Protein AF-A0A2M7MBS4-F1 (afdb_monomer_lite)

Structure (mmCIF, N/CA/C/O backbone):
data_AF-A0A2M7MBS4-F1
#
_entry.id   AF-A0A2M7MBS4-F1
#
loop_
_atom_site.group_PDB
_atom_site.id
_atom_site.type_symbol
_atom_site.label_atom_id
_atom_site.label_alt_id
_atom_site.label_comp_id
_atom_site.label_asym_id
_atom_site.label_entity_id
_atom_site.label_seq_id
_atom_site.pdbx_PDB_ins_code
_atom_site.Cartn_x
_atom_site.Cartn_y
_atom_site.Cartn_z
_atom_site.occupancy
_atom_site.B_iso_or_equiv
_atom_site.auth_seq_id
_atom_site.auth_comp_id
_atom_site.auth_asym_id
_atom_site.auth_atom_id
_atom_site.pdbx_PDB_model_num
ATOM 1 N N . MET A 1 1 ? -57.810 -3.438 -20.649 1.00 47.47 1 MET A N 1
ATOM 2 C CA . MET A 1 1 ? -57.275 -4.461 -19.734 1.00 47.47 1 MET A CA 1
ATOM 3 C C . MET A 1 1 ? -56.943 -5.671 -20.584 1.00 47.47 1 MET A C 1
ATOM 5 O O . MET A 1 1 ? -57.857 -6.366 -20.979 1.00 47.47 1 MET A O 1
ATOM 9 N N . GLU A 1 2 ? -55.674 -5.792 -20.968 1.00 37.22 2 GLU A N 1
ATOM 10 C CA . GLU A 1 2 ? -54.901 -7.026 -21.181 1.00 37.22 2 GLU A CA 1
ATOM 11 C C . GLU A 1 2 ? -53.484 -6.573 -21.565 1.00 37.22 2 GLU A C 1
ATOM 13 O O . GLU A 1 2 ? -53.298 -5.740 -22.450 1.00 37.22 2 GLU A O 1
ATOM 18 N N . ILE A 1 3 ? -52.501 -7.022 -20.789 1.00 44.09 3 ILE A N 1
ATOM 19 C CA . ILE A 1 3 ? -51.073 -6.731 -20.930 1.00 44.09 3 ILE A CA 1
ATOM 20 C C . ILE A 1 3 ? -50.427 -7.929 -21.629 1.00 44.09 3 ILE A C 1
ATOM 22 O O . ILE A 1 3 ? -50.522 -9.047 -21.132 1.00 44.09 3 ILE A O 1
ATOM 26 N N . GLY A 1 4 ? -49.779 -7.706 -22.772 1.00 36.56 4 GLY A N 1
ATOM 27 C CA . GLY A 1 4 ? -49.110 -8.755 -23.543 1.00 36.56 4 GLY A CA 1
ATOM 28 C C . GLY A 1 4 ? -47.744 -8.292 -24.030 1.00 36.56 4 GLY A C 1
ATOM 29 O O . GLY A 1 4 ? -47.633 -7.535 -24.989 1.00 36.56 4 GLY A O 1
ATOM 30 N N . SER A 1 5 ? -46.704 -8.729 -23.332 1.00 45.28 5 SER A N 1
ATOM 31 C CA . SER A 1 5 ? -45.291 -8.541 -23.641 1.00 45.28 5 SER A CA 1
ATOM 32 C C . SER A 1 5 ? -44.877 -9.399 -24.839 1.00 45.28 5 SER A C 1
ATOM 34 O O . SER A 1 5 ? -44.962 -10.622 -24.775 1.00 45.28 5 SER A O 1
ATOM 36 N N . THR A 1 6 ? -44.308 -8.784 -25.878 1.00 40.94 6 THR A N 1
ATOM 37 C CA . THR A 1 6 ? -43.440 -9.497 -26.827 1.00 40.94 6 THR A CA 1
ATOM 38 C C . THR A 1 6 ? -42.149 -8.728 -27.059 1.00 40.94 6 THR A C 1
ATOM 40 O O . THR A 1 6 ? -42.110 -7.632 -27.612 1.00 40.94 6 THR A O 1
ATOM 43 N N . HIS A 1 7 ? -41.101 -9.375 -26.574 1.00 44.91 7 HIS A N 1
ATOM 44 C CA . HIS A 1 7 ? -39.681 -9.173 -26.768 1.00 44.91 7 HIS A CA 1
ATOM 45 C C . HIS A 1 7 ? -39.321 -8.959 -28.252 1.00 44.91 7 HIS A C 1
ATOM 47 O O . HIS A 1 7 ? -39.480 -9.869 -29.061 1.00 44.91 7 HIS A O 1
ATOM 53 N N . PHE A 1 8 ? -38.788 -7.785 -28.599 1.00 39.94 8 PHE A N 1
ATOM 54 C CA . PHE A 1 8 ? -38.065 -7.564 -29.855 1.00 39.94 8 PHE A CA 1
ATOM 55 C C . PHE A 1 8 ? -36.623 -7.177 -29.521 1.00 39.94 8 PHE A C 1
ATOM 57 O O . PHE A 1 8 ? -36.346 -6.076 -29.049 1.00 39.94 8 PHE A O 1
ATOM 64 N N . ALA A 1 9 ? -35.709 -8.123 -29.727 1.00 41.97 9 ALA A N 1
ATOM 65 C CA . ALA A 1 9 ? -34.273 -7.909 -29.629 1.00 41.97 9 ALA A CA 1
ATOM 66 C C . ALA A 1 9 ? -33.789 -6.992 -30.767 1.00 41.97 9 ALA A C 1
ATOM 68 O O . ALA A 1 9 ? -34.174 -7.219 -31.919 1.00 41.97 9 ALA A O 1
ATOM 69 N N . PRO A 1 10 ? -32.890 -6.024 -30.523 1.00 40.50 10 PRO A N 1
ATOM 70 C CA . PRO A 1 10 ? -32.158 -5.411 -31.612 1.00 40.50 10 PRO A CA 1
ATOM 71 C C . PRO A 1 10 ? -30.965 -6.297 -31.992 1.00 40.50 10 PRO A C 1
ATOM 73 O O . PRO A 1 10 ? -29.913 -6.297 -31.355 1.00 40.50 10 PRO A O 1
ATOM 76 N N . ASN A 1 11 ? -31.154 -7.033 -33.088 1.00 44.28 11 ASN A N 1
ATOM 77 C CA . ASN A 1 11 ? -30.086 -7.485 -33.972 1.00 44.28 11 ASN A CA 1
ATOM 78 C C . ASN A 1 11 ? -29.240 -6.283 -34.424 1.00 44.28 11 ASN A C 1
ATOM 80 O O . ASN A 1 11 ? -29.765 -5.345 -35.019 1.00 44.28 11 ASN A O 1
ATOM 84 N N . SER A 1 12 ? -27.921 -6.346 -34.252 1.00 36.41 12 SER A N 1
ATOM 85 C CA . SER A 1 12 ? -26.991 -6.295 -35.392 1.00 36.41 12 SER A CA 1
ATOM 86 C C . SER A 1 12 ? -25.540 -6.335 -34.919 1.00 36.41 12 SER A C 1
ATOM 88 O O . SER A 1 12 ? -24.997 -5.400 -34.336 1.00 36.41 12 SER A O 1
ATOM 90 N N . LEU A 1 13 ? -24.895 -7.453 -35.240 1.00 44.94 13 LEU A N 1
ATOM 91 C CA . LEU A 1 13 ? -23.449 -7.586 -35.315 1.00 44.94 13 LEU A CA 1
ATOM 92 C C . LEU A 1 13 ? -22.905 -6.534 -36.295 1.00 44.94 13 LEU A C 1
ATOM 94 O O . LEU A 1 13 ? -22.968 -6.718 -37.509 1.00 44.94 13 LEU A O 1
ATOM 98 N N . ARG A 1 14 ? -22.341 -5.440 -35.778 1.00 36.75 14 ARG A N 1
ATOM 99 C CA . ARG A 1 14 ? -21.323 -4.673 -36.502 1.00 36.75 14 ARG A CA 1
ATOM 100 C C . ARG A 1 14 ? -19.959 -5.135 -36.013 1.00 36.75 14 ARG A C 1
ATOM 102 O O . ARG A 1 14 ? -19.498 -4.751 -34.944 1.00 36.75 14 ARG A O 1
ATOM 109 N N . LEU A 1 15 ? -19.336 -5.993 -36.816 1.00 44.31 15 LEU A N 1
ATOM 110 C CA . LEU A 1 15 ? -17.912 -6.291 -36.740 1.00 44.31 15 LEU A CA 1
ATOM 111 C C . LEU A 1 15 ? -17.152 -5.040 -37.195 1.00 44.31 15 LEU A C 1
ATOM 113 O O . LEU A 1 15 ? -16.863 -4.872 -38.376 1.00 44.31 15 LEU A O 1
ATOM 117 N N . THR A 1 16 ? -16.862 -4.137 -36.263 1.00 33.00 16 THR A N 1
ATOM 118 C CA . THR A 1 16 ? -15.848 -3.102 -36.459 1.00 33.00 16 THR A CA 1
ATOM 119 C C . THR A 1 16 ? -14.733 -3.341 -35.457 1.00 33.00 16 THR A C 1
ATOM 121 O O . THR A 1 16 ? -14.968 -3.385 -34.250 1.00 33.00 16 THR A O 1
ATOM 124 N N . ASN A 1 17 ? -13.514 -3.510 -35.975 1.00 41.91 17 ASN A N 1
ATOM 125 C CA . ASN A 1 17 ? -12.252 -3.513 -35.233 1.00 41.91 17 ASN A CA 1
ATOM 126 C C . ASN A 1 17 ? -11.978 -2.121 -34.640 1.00 41.91 17 ASN A C 1
ATOM 128 O O . ASN A 1 17 ? -11.017 -1.440 -34.980 1.00 41.91 17 ASN A O 1
ATOM 132 N N . THR A 1 18 ? -12.857 -1.684 -33.754 1.00 36.84 18 THR A N 1
ATOM 133 C CA . THR A 1 18 ? -12.646 -0.584 -32.830 1.00 36.84 18 THR A CA 1
ATOM 134 C C . THR A 1 18 ? -12.425 -1.239 -31.485 1.00 36.84 18 THR A C 1
ATOM 136 O O . THR A 1 18 ? -13.353 -1.778 -30.883 1.00 36.84 18 THR A O 1
ATOM 139 N N . ILE A 1 19 ? -11.165 -1.255 -31.061 1.00 39.09 19 ILE A N 1
ATOM 140 C CA . ILE A 1 19 ? -10.751 -1.562 -29.694 1.00 39.09 19 ILE A CA 1
ATOM 141 C C . ILE A 1 19 ? -11.645 -0.722 -28.776 1.00 39.09 19 ILE A C 1
ATOM 143 O O . ILE A 1 19 ? -11.502 0.495 -28.703 1.00 39.09 19 ILE A O 1
ATOM 147 N N . ASN A 1 20 ? -12.648 -1.356 -28.168 1.00 37.31 20 ASN A N 1
ATOM 148 C CA . ASN A 1 20 ? -13.530 -0.707 -27.209 1.00 37.31 20 ASN A CA 1
ATOM 149 C C . ASN A 1 20 ? -12.679 -0.409 -25.973 1.00 37.31 20 ASN A C 1
ATOM 151 O O . ASN A 1 20 ? -12.530 -1.276 -25.112 1.00 37.31 20 ASN A O 1
ATOM 155 N N . PHE A 1 21 ? -12.105 0.792 -25.902 1.00 48.56 21 PHE A N 1
ATOM 156 C CA . PHE A 1 21 ? -11.373 1.268 -24.728 1.00 48.56 21 PHE A CA 1
ATOM 157 C C . PHE A 1 21 ? -12.238 1.216 -23.455 1.00 48.56 21 PHE A C 1
ATOM 159 O O . PHE A 1 21 ? -11.702 1.004 -22.375 1.00 48.56 21 PHE A O 1
ATOM 166 N N . ASP A 1 22 ? -13.568 1.255 -23.590 1.00 50.38 22 ASP A N 1
ATOM 167 C CA . ASP A 1 22 ? -14.519 1.117 -22.478 1.00 50.38 22 ASP A CA 1
ATOM 168 C C . ASP A 1 22 ? -14.604 -0.306 -21.891 1.00 50.38 22 ASP A C 1
ATOM 170 O O . ASP A 1 22 ? -15.127 -0.497 -20.795 1.00 50.38 22 ASP A O 1
ATOM 174 N N . ARG A 1 23 ? -14.097 -1.329 -22.598 1.00 45.69 23 ARG A N 1
ATOM 175 C CA . ARG A 1 23 ? -14.183 -2.741 -22.176 1.00 45.69 23 ARG A CA 1
ATOM 176 C C . ARG A 1 23 ? -12.906 -3.256 -21.493 1.00 45.69 23 ARG A C 1
ATOM 178 O O . ARG A 1 23 ? -12.911 -4.358 -20.952 1.00 45.69 23 ARG A O 1
ATOM 185 N N . ILE A 1 24 ? -11.824 -2.476 -21.503 1.00 48.00 24 ILE A N 1
ATOM 186 C CA . ILE A 1 24 ? -10.514 -2.842 -20.947 1.00 48.00 24 ILE A CA 1
ATOM 187 C C . ILE A 1 24 ? -10.379 -2.155 -19.572 1.00 48.00 24 ILE A C 1
ATOM 189 O O . ILE A 1 24 ? -9.782 -1.096 -19.451 1.00 48.00 24 ILE A O 1
ATOM 193 N N . TYR A 1 25 ? -10.975 -2.757 -18.538 1.00 51.12 25 TYR A N 1
ATOM 194 C CA . TYR A 1 25 ? -10.762 -2.462 -17.107 1.00 51.12 25 TYR A CA 1
ATOM 195 C C . TYR A 1 25 ? -11.136 -1.059 -16.587 1.00 51.12 25 TYR A C 1
ATOM 197 O O . TYR A 1 25 ? -10.277 -0.246 -16.247 1.00 51.12 25 TYR A O 1
ATOM 205 N N . TYR A 1 26 ? -12.426 -0.829 -16.335 1.00 58.50 26 TYR A N 1
ATOM 206 C CA . TYR A 1 26 ? -12.811 0.058 -15.233 1.00 58.50 26 TYR A CA 1
ATOM 207 C C . TYR A 1 26 ? -12.759 -0.736 -13.923 1.00 58.50 26 TYR A C 1
ATOM 209 O O . TYR A 1 26 ? -13.751 -1.324 -13.498 1.00 58.50 26 TYR A O 1
ATOM 217 N N . MET A 1 27 ? -11.583 -0.783 -13.291 1.00 70.00 27 MET A N 1
ATOM 218 C CA . MET A 1 27 ? -11.542 -1.010 -11.847 1.00 70.00 27 MET A CA 1
ATOM 219 C C . MET A 1 27 ? -12.181 0.206 -11.185 1.00 70.00 27 MET A C 1
ATOM 221 O O . MET A 1 27 ? -11.658 1.316 -11.284 1.00 70.00 27 MET A O 1
ATOM 225 N N . ASN A 1 28 ? -13.332 -0.001 -10.557 1.00 84.56 28 ASN A N 1
ATOM 226 C CA . ASN A 1 28 ? -14.067 1.064 -9.878 1.00 84.56 28 ASN A CA 1
ATOM 227 C C . ASN A 1 28 ? -13.693 1.124 -8.392 1.00 84.56 28 ASN A C 1
ATOM 229 O O . ASN A 1 28 ? -13.983 2.110 -7.716 1.00 84.56 28 ASN A O 1
ATOM 233 N N . SER A 1 29 ? -13.035 0.075 -7.890 1.00 93.12 29 SER A N 1
ATOM 234 C CA . SER A 1 29 ? -12.601 -0.068 -6.507 1.00 93.12 29 SER A CA 1
ATOM 235 C C . SER A 1 29 ? -11.229 -0.755 -6.419 1.00 93.12 29 SER A C 1
ATOM 237 O O . SER A 1 29 ? -10.881 -1.544 -7.299 1.00 93.12 29 SER A O 1
ATOM 239 N N . PRO A 1 30 ? -10.428 -0.506 -5.367 1.00 94.62 30 PRO A N 1
ATOM 240 C CA . PRO A 1 30 ? -9.159 -1.212 -5.177 1.00 94.62 30 PRO A CA 1
ATOM 241 C C . PRO A 1 30 ? -9.310 -2.738 -5.112 1.00 94.62 30 PRO A C 1
ATOM 243 O O . PRO A 1 30 ? -8.428 -3.472 -5.547 1.00 94.62 30 PRO A O 1
ATOM 246 N N . GLN A 1 31 ? -10.433 -3.224 -4.584 1.00 96.06 31 GLN A N 1
ATOM 247 C CA . GLN A 1 31 ? -10.754 -4.643 -4.435 1.00 96.06 31 GLN A CA 1
ATOM 248 C C . GLN A 1 31 ? -10.788 -5.348 -5.798 1.00 96.06 31 GLN A C 1
ATOM 250 O O . GLN A 1 31 ? -10.444 -6.527 -5.885 1.00 96.06 31 GLN A O 1
ATOM 255 N N . ASP A 1 32 ? -11.107 -4.624 -6.876 1.00 94.94 32 ASP A N 1
ATOM 256 C CA . ASP A 1 32 ? -11.085 -5.158 -8.239 1.00 94.94 32 ASP A CA 1
ATOM 257 C C . ASP A 1 32 ? -9.670 -5.593 -8.670 1.00 94.94 32 ASP A C 1
ATOM 259 O O . ASP A 1 32 ? -9.541 -6.545 -9.441 1.00 94.94 32 ASP A O 1
ATOM 263 N N . ILE A 1 33 ? -8.605 -4.989 -8.114 1.00 94.62 33 ILE A N 1
ATOM 264 C CA . ILE A 1 33 ? -7.210 -5.439 -8.305 1.00 94.62 33 ILE A CA 1
ATOM 265 C C . ILE A 1 33 ? -7.040 -6.866 -7.799 1.00 94.62 33 ILE A C 1
ATOM 267 O O . ILE A 1 33 ? -6.548 -7.732 -8.520 1.00 94.62 33 ILE A O 1
ATOM 271 N N . ILE A 1 34 ? -7.513 -7.135 -6.584 1.00 95.56 34 ILE A N 1
ATOM 272 C CA . ILE A 1 34 ? -7.399 -8.455 -5.963 1.00 95.56 34 ILE A CA 1
ATOM 273 C C . ILE A 1 34 ? -8.306 -9.469 -6.667 1.00 95.56 34 ILE A C 1
ATOM 275 O O . ILE A 1 34 ? -7.889 -10.602 -6.886 1.00 95.56 34 ILE A O 1
ATOM 279 N N . LYS A 1 35 ? -9.516 -9.073 -7.085 1.00 94.12 35 LYS A N 1
ATOM 280 C CA . LYS A 1 35 ? -10.418 -9.950 -7.855 1.00 94.12 35 LYS A CA 1
ATOM 281 C C . LYS A 1 35 ? -9.797 -10.391 -9.181 1.00 94.12 35 LYS A C 1
ATOM 283 O O . LYS A 1 35 ? -9.922 -11.555 -9.550 1.00 94.12 35 LYS A O 1
ATOM 288 N N . ASN A 1 36 ? -9.107 -9.482 -9.873 1.00 93.12 36 ASN A N 1
ATOM 289 C CA . ASN A 1 36 ? -8.437 -9.781 -11.140 1.00 93.12 36 ASN A CA 1
ATOM 290 C C . ASN A 1 36 ? -7.118 -10.542 -10.949 1.00 93.12 36 ASN A C 1
ATOM 292 O O . ASN A 1 36 ? -6.720 -11.311 -11.824 1.00 93.12 36 ASN A O 1
ATOM 296 N N . LYS A 1 37 ? -6.451 -10.363 -9.803 1.00 94.38 37 LYS A N 1
ATOM 297 C CA . LYS A 1 37 ? -5.198 -11.039 -9.444 1.00 94.38 37 LYS A CA 1
ATOM 298 C C . LYS A 1 37 ? -5.302 -11.696 -8.053 1.00 94.38 37 LYS A C 1
ATOM 300 O O . LYS A 1 37 ? -4.656 -11.238 -7.107 1.00 94.38 37 LYS A O 1
ATOM 305 N N . PRO A 1 38 ? -6.050 -12.812 -7.901 1.00 93.25 38 PRO A N 1
ATOM 306 C CA . PRO A 1 38 ? -6.318 -13.418 -6.588 1.00 93.25 38 PRO A CA 1
ATOM 307 C C . PRO A 1 38 ? -5.070 -13.873 -5.823 1.00 93.25 38 PRO A C 1
ATOM 309 O O . PRO A 1 38 ? -5.089 -13.955 -4.595 1.00 93.25 38 PRO A O 1
ATOM 312 N N . TYR A 1 39 ? -3.962 -14.138 -6.526 1.00 94.19 39 TYR A N 1
ATOM 313 C CA . TYR A 1 39 ? -2.688 -14.499 -5.900 1.00 94.19 39 TYR A CA 1
ATOM 314 C C . TYR A 1 39 ? -2.143 -13.397 -4.982 1.00 94.19 39 TYR A C 1
ATOM 316 O O . TYR A 1 39 ? -1.368 -13.699 -4.082 1.00 94.19 39 TYR A O 1
ATOM 324 N N . LEU A 1 40 ? -2.559 -12.138 -5.164 1.00 95.50 40 LEU A N 1
ATOM 325 C CA . LEU A 1 40 ? -2.165 -11.041 -4.283 1.00 95.50 40 LEU A CA 1
ATOM 326 C C . LEU A 1 40 ? -2.680 -11.237 -2.857 1.00 95.50 40 LEU A C 1
ATOM 328 O O . LEU A 1 40 ? -2.058 -10.723 -1.936 1.00 95.50 40 LEU A O 1
ATOM 332 N N . ALA A 1 41 ? -3.775 -11.986 -2.671 1.00 93.81 41 ALA A N 1
ATOM 333 C CA . ALA A 1 41 ? -4.420 -12.231 -1.383 1.00 93.81 41 ALA A CA 1
ATOM 334 C C . ALA A 1 41 ? -4.977 -13.664 -1.267 1.00 93.81 41 ALA A C 1
ATOM 336 O O . ALA A 1 41 ? -6.116 -13.861 -0.847 1.00 93.81 41 ALA A O 1
ATOM 337 N N . TRP A 1 42 ? -4.172 -14.678 -1.611 1.00 92.25 42 TRP A N 1
ATOM 338 C CA . TRP A 1 42 ? -4.615 -16.079 -1.763 1.00 92.25 42 TRP A CA 1
ATOM 339 C C . TRP A 1 42 ? -5.329 -16.702 -0.544 1.00 92.25 42 TRP A C 1
ATOM 341 O O . TRP A 1 42 ? -5.970 -17.741 -0.674 1.00 92.25 42 TRP A O 1
ATOM 351 N N . TYR A 1 43 ? -5.194 -16.118 0.652 1.00 90.12 43 TYR A N 1
ATOM 352 C CA . TYR A 1 43 ? -5.794 -16.603 1.903 1.00 90.12 43 TYR A CA 1
ATOM 353 C C . TYR A 1 43 ? -7.059 -15.836 2.329 1.00 90.12 43 TYR A C 1
ATOM 355 O O . TYR A 1 43 ? -7.673 -16.186 3.340 1.00 90.12 43 TYR A O 1
ATOM 363 N N . ILE A 1 44 ? -7.452 -14.791 1.598 1.00 93.44 44 ILE A N 1
ATOM 364 C CA . ILE A 1 44 ? -8.631 -13.980 1.909 1.00 93.44 44 ILE A CA 1
ATOM 365 C C . ILE A 1 44 ? -9.866 -14.574 1.231 1.00 93.44 44 ILE A C 1
ATOM 367 O O . ILE A 1 44 ? -9.879 -14.811 0.028 1.00 93.44 44 ILE A O 1
ATOM 371 N N . LYS A 1 45 ? -10.919 -14.810 2.022 1.00 91.94 45 LYS A N 1
ATOM 372 C CA . LYS A 1 45 ? -12.191 -15.374 1.538 1.00 91.94 45 LYS A CA 1
ATOM 373 C C . LYS A 1 45 ? -13.168 -14.311 1.041 1.00 91.94 45 LYS A C 1
ATOM 375 O O . LYS A 1 45 ? -13.881 -14.552 0.077 1.00 91.94 45 LYS A O 1
ATOM 380 N N . ASP A 1 46 ? -13.206 -13.166 1.715 1.00 95.50 46 ASP A N 1
ATOM 381 C CA . ASP A 1 46 ? -14.103 -12.053 1.406 1.00 95.50 46 A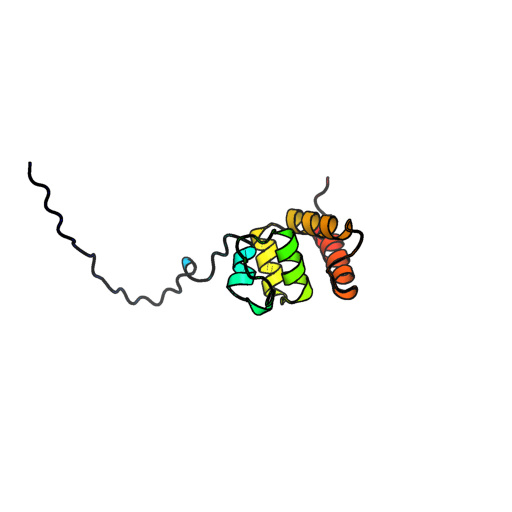SP A CA 1
ATOM 382 C C . ASP A 1 46 ? -13.280 -10.870 0.886 1.00 95.50 46 ASP A C 1
ATOM 384 O O . ASP A 1 46 ? -12.718 -10.094 1.661 1.00 95.50 46 ASP A O 1
ATOM 388 N N . ILE A 1 47 ? -13.146 -10.795 -0.441 1.00 94.81 47 ILE A N 1
ATOM 389 C CA . ILE A 1 47 ? -12.390 -9.735 -1.120 1.00 94.81 47 ILE A CA 1
ATOM 390 C C . ILE A 1 47 ? -13.181 -8.420 -1.110 1.00 94.81 47 ILE A C 1
ATOM 392 O O . ILE A 1 47 ? -12.590 -7.352 -0.963 1.00 94.81 47 ILE A O 1
ATOM 396 N N . ASP A 1 48 ? -14.509 -8.485 -1.224 1.00 93.88 48 ASP A N 1
ATOM 397 C CA . ASP A 1 48 ? -15.384 -7.308 -1.212 1.00 93.88 48 ASP A CA 1
ATOM 398 C C . ASP A 1 48 ? -15.369 -6.593 0.146 1.00 93.88 48 ASP A C 1
ATOM 400 O O . ASP A 1 48 ? -15.422 -5.365 0.203 1.00 93.88 48 ASP A O 1
ATOM 404 N N . GLY A 1 49 ? -15.217 -7.345 1.240 1.00 95.38 49 GLY A N 1
ATOM 405 C CA . GLY A 1 49 ? -15.053 -6.810 2.592 1.00 95.38 49 GLY A CA 1
ATOM 406 C C . GLY A 1 49 ? -13.656 -6.260 2.917 1.00 95.38 49 GLY A C 1
ATOM 407 O O . GLY A 1 49 ? -13.445 -5.738 4.018 1.00 95.38 49 GLY A O 1
ATOM 408 N N . MET A 1 50 ? -12.673 -6.362 2.012 1.00 95.19 50 MET A N 1
ATOM 409 C CA . MET A 1 50 ? -11.325 -5.848 2.275 1.00 95.19 50 MET A CA 1
ATOM 410 C C . MET A 1 50 ? -11.324 -4.323 2.360 1.00 95.19 50 MET A C 1
ATOM 412 O O . MET A 1 50 ? -11.812 -3.629 1.476 1.00 95.19 50 MET A O 1
ATOM 416 N N . SER A 1 51 ? -10.678 -3.773 3.387 1.00 95.62 51 SER A N 1
ATOM 417 C CA . SER A 1 51 ? -10.420 -2.329 3.434 1.00 95.62 51 SER A CA 1
ATOM 418 C C . SER A 1 51 ? -9.392 -1.905 2.378 1.00 95.62 51 SER A C 1
ATOM 420 O O . SER A 1 51 ? -8.440 -2.640 2.113 1.00 95.62 51 SER A O 1
ATOM 422 N N . ASP A 1 52 ? -9.494 -0.674 1.871 1.00 96.25 52 ASP A N 1
ATOM 423 C CA . ASP A 1 52 ? -8.501 -0.087 0.951 1.00 96.25 52 ASP A CA 1
ATOM 424 C C . ASP A 1 52 ? -7.074 -0.140 1.514 1.00 96.25 52 ASP A C 1
ATOM 426 O O . ASP A 1 52 ? -6.108 -0.325 0.780 1.00 96.25 52 ASP A O 1
ATOM 430 N N . LYS A 1 53 ? -6.945 -0.012 2.842 1.00 95.25 53 LYS A N 1
ATOM 431 C CA . LYS A 1 53 ? -5.681 -0.163 3.569 1.00 95.25 53 LYS A CA 1
ATOM 432 C C . LYS A 1 53 ? -5.102 -1.568 3.389 1.00 95.25 53 LYS A C 1
ATOM 434 O O . LYS A 1 53 ? -3.916 -1.710 3.123 1.00 95.25 53 LYS A O 1
ATOM 439 N N . SER A 1 54 ? -5.937 -2.595 3.535 1.00 95.25 54 SER A N 1
ATOM 440 C CA . SER A 1 54 ? -5.515 -3.982 3.353 1.00 95.25 54 SER A CA 1
ATOM 441 C C . SER A 1 54 ? -5.170 -4.262 1.893 1.00 95.25 54 SER A C 1
ATOM 443 O O . SER A 1 54 ? -4.134 -4.864 1.629 1.00 95.25 54 SER A O 1
ATOM 445 N N . VAL A 1 55 ? -5.967 -3.765 0.942 1.00 97.00 55 VAL A N 1
ATOM 446 C CA . VAL A 1 55 ? -5.657 -3.897 -0.489 1.00 97.00 55 VAL A CA 1
ATOM 447 C C . VAL A 1 55 ? -4.307 -3.253 -0.820 1.00 97.00 55 VAL A C 1
ATOM 449 O O . VAL A 1 55 ? -3.480 -3.897 -1.460 1.00 97.00 55 VAL A O 1
ATOM 452 N N . LEU A 1 56 ? -4.042 -2.038 -0.323 1.00 97.31 56 LEU A N 1
ATOM 453 C CA . LEU A 1 56 ? -2.755 -1.354 -0.491 1.00 97.31 56 LEU A CA 1
ATOM 454 C C . LEU A 1 56 ? -1.586 -2.222 -0.008 1.00 97.31 56 LEU A C 1
ATOM 456 O O . LEU A 1 56 ? -0.590 -2.360 -0.712 1.00 97.31 56 LEU A O 1
ATOM 460 N N . GLU A 1 57 ? -1.714 -2.831 1.174 1.00 95.94 57 GLU A N 1
ATOM 461 C CA . GLU A 1 57 ? -0.680 -3.704 1.740 1.00 95.94 57 GLU A CA 1
ATOM 462 C C . GLU A 1 57 ? -0.387 -4.915 0.843 1.00 95.94 57 GLU A C 1
ATOM 464 O O . GLU A 1 57 ? 0.777 -5.273 0.657 1.00 95.94 57 GLU A O 1
ATOM 469 N N . HIS A 1 58 ? -1.419 -5.533 0.264 1.00 96.75 58 HIS A N 1
ATOM 470 C CA . HIS A 1 58 ? -1.250 -6.698 -0.609 1.00 96.75 58 HIS A CA 1
ATOM 471 C C . HIS A 1 58 ? -0.640 -6.296 -1.957 1.00 96.75 58 HIS A C 1
ATOM 473 O O . HIS A 1 58 ? 0.321 -6.924 -2.403 1.00 96.75 58 HIS A O 1
ATOM 479 N N . VAL A 1 59 ? -1.118 -5.199 -2.555 1.00 97.62 59 VAL A N 1
ATOM 480 C CA . VAL A 1 59 ? -0.562 -4.639 -3.795 1.00 97.62 59 VAL A CA 1
ATOM 481 C C . VAL A 1 59 ? 0.912 -4.276 -3.618 1.00 97.62 59 VAL A C 1
ATOM 483 O O . VAL A 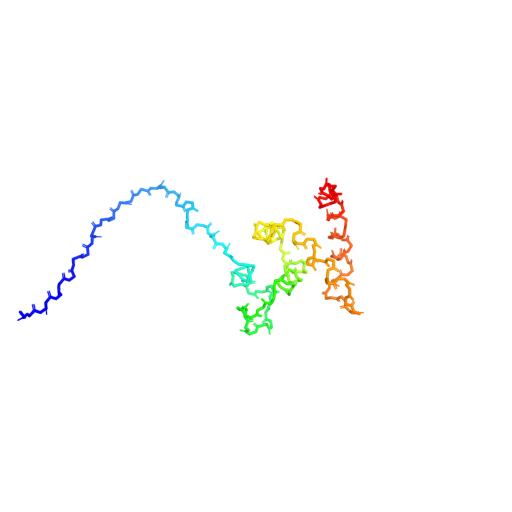1 59 ? 1.740 -4.654 -4.436 1.00 97.62 59 VAL A O 1
ATOM 486 N N . PHE A 1 60 ? 1.285 -3.613 -2.524 1.00 97.31 60 PHE A N 1
ATOM 487 C CA . PHE A 1 60 ? 2.675 -3.202 -2.302 1.00 97.31 60 PHE A CA 1
ATOM 488 C C . PHE A 1 60 ? 3.617 -4.372 -2.009 1.00 97.31 60 PHE A C 1
ATOM 490 O O . PHE A 1 60 ? 4.790 -4.315 -2.368 1.00 97.31 60 PHE A O 1
ATOM 497 N N . ASN A 1 61 ? 3.142 -5.418 -1.331 1.00 96.31 61 ASN A N 1
ATOM 498 C CA . ASN A 1 61 ? 3.987 -6.555 -0.966 1.00 96.31 61 ASN A CA 1
ATOM 499 C C . ASN A 1 61 ? 4.135 -7.603 -2.074 1.00 96.31 61 ASN A C 1
ATOM 501 O O . ASN A 1 61 ? 5.168 -8.283 -2.114 1.00 96.31 61 ASN A O 1
ATOM 505 N N . TYR A 1 62 ? 3.099 -7.785 -2.896 1.00 96.44 62 TYR A N 1
ATOM 506 C CA . TYR A 1 62 ? 2.978 -8.923 -3.813 1.00 96.44 62 TYR A CA 1
ATOM 507 C C . TYR A 1 62 ? 2.652 -8.530 -5.258 1.00 96.44 62 TYR A C 1
ATOM 509 O O . TYR A 1 62 ? 2.760 -9.381 -6.140 1.00 96.44 62 TYR A O 1
ATOM 517 N N . GLY A 1 63 ? 2.249 -7.281 -5.495 1.00 96.50 63 GLY A N 1
ATOM 518 C CA . GLY A 1 63 ? 1.925 -6.763 -6.820 1.00 96.50 63 GLY A CA 1
ATOM 519 C C . GLY A 1 63 ? 3.147 -6.358 -7.629 1.00 96.50 63 GLY A C 1
ATOM 520 O O . GLY A 1 63 ? 4.264 -6.233 -7.118 1.00 96.50 63 GLY A O 1
ATOM 521 N N . ASP A 1 64 ? 2.905 -6.152 -8.917 1.00 96.50 64 ASP A N 1
ATOM 522 C CA . ASP A 1 64 ? 3.853 -5.521 -9.825 1.00 96.50 64 ASP A CA 1
ATOM 523 C C . ASP A 1 64 ? 3.665 -3.988 -9.849 1.00 96.50 64 ASP A C 1
ATOM 525 O O . ASP A 1 64 ? 2.864 -3.405 -9.113 1.00 96.50 64 ASP A O 1
ATOM 529 N N . TRP A 1 65 ? 4.449 -3.294 -10.677 1.00 96.06 65 TRP A N 1
ATOM 530 C CA . TRP A 1 65 ? 4.342 -1.838 -10.784 1.00 96.06 65 TRP A CA 1
ATOM 531 C C . TRP A 1 65 ? 3.038 -1.373 -11.449 1.00 96.06 65 TRP A C 1
ATOM 533 O O . TRP A 1 65 ? 2.577 -0.261 -11.180 1.00 96.06 65 TRP A O 1
ATOM 543 N N . ASP A 1 66 ? 2.434 -2.197 -12.306 1.00 95.88 66 ASP A N 1
ATOM 544 C CA . ASP A 1 66 ? 1.155 -1.870 -12.931 1.00 95.88 66 ASP A CA 1
ATOM 545 C C . ASP A 1 66 ? 0.030 -1.905 -11.888 1.00 95.88 66 ASP A C 1
ATOM 547 O O . ASP A 1 66 ? -0.744 -0.952 -11.818 1.00 95.88 66 ASP A O 1
ATOM 551 N N . ASP A 1 67 ? 0.044 -2.877 -10.969 1.00 96.25 67 ASP A N 1
ATOM 552 C CA . ASP A 1 67 ? -0.892 -2.949 -9.835 1.00 96.25 67 ASP A CA 1
ATOM 553 C C . ASP A 1 67 ? -0.827 -1.708 -8.940 1.00 96.25 67 ASP A C 1
ATOM 555 O O . ASP A 1 67 ? -1.845 -1.168 -8.496 1.00 96.25 67 ASP A O 1
ATOM 559 N N . VAL A 1 68 ? 0.390 -1.226 -8.679 1.00 97.12 68 VAL A N 1
ATOM 560 C CA . VAL A 1 68 ? 0.617 -0.012 -7.888 1.00 97.12 68 VAL A CA 1
ATOM 561 C C . VAL A 1 68 ? 0.044 1.213 -8.599 1.00 97.12 68 VAL A C 1
ATOM 563 O O . VAL A 1 68 ? -0.615 2.042 -7.964 1.00 97.12 68 VAL A O 1
ATOM 566 N N . LYS A 1 69 ? 0.274 1.340 -9.912 1.00 95.62 69 LYS A N 1
ATOM 567 C CA . LYS A 1 69 ? -0.287 2.437 -10.711 1.00 95.62 69 LYS A CA 1
ATOM 568 C C . LYS A 1 69 ? -1.809 2.383 -10.737 1.00 95.62 69 LYS A C 1
ATOM 570 O O . LYS A 1 69 ? -2.431 3.434 -10.597 1.00 95.62 69 LYS A O 1
ATOM 575 N N . ASP A 1 70 ? -2.396 1.198 -10.862 1.00 95.50 70 ASP A N 1
ATOM 576 C CA . ASP A 1 70 ? -3.847 1.021 -10.851 1.00 95.50 70 ASP A CA 1
ATOM 577 C C . ASP A 1 70 ? -4.438 1.422 -9.498 1.00 95.50 70 ASP A C 1
ATOM 579 O O . ASP A 1 70 ? -5.373 2.224 -9.451 1.00 95.50 70 ASP A O 1
ATOM 583 N N . PHE A 1 71 ? -3.827 1.001 -8.385 1.00 96.31 71 PHE A N 1
ATOM 584 C CA . PHE A 1 71 ? -4.251 1.443 -7.054 1.00 96.31 71 PHE A CA 1
ATOM 585 C C . PHE A 1 71 ? -4.201 2.973 -6.921 1.00 96.31 71 PHE A C 1
ATOM 587 O O . PHE A 1 71 ? -5.166 3.600 -6.473 1.00 96.31 71 PHE A O 1
ATOM 594 N N . ILE A 1 72 ? -3.090 3.594 -7.334 1.00 95.25 72 ILE A N 1
ATOM 595 C CA . ILE A 1 72 ? -2.915 5.053 -7.275 1.00 95.25 72 ILE A CA 1
ATOM 596 C C . ILE A 1 72 ? -3.907 5.766 -8.200 1.00 95.25 72 ILE A C 1
ATOM 598 O O . ILE A 1 72 ? -4.392 6.837 -7.842 1.00 95.25 72 ILE A O 1
ATOM 602 N N . LYS A 1 73 ? -4.246 5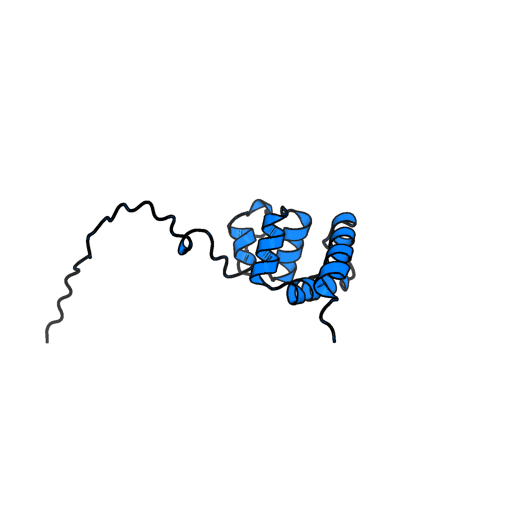.195 -9.358 1.00 93.56 73 LYS A N 1
ATOM 603 C CA . LYS A 1 73 ? -5.252 5.741 -10.277 1.00 93.56 73 LYS A CA 1
ATOM 604 C C . LYS A 1 73 ? -6.651 5.711 -9.659 1.00 93.56 73 LYS A C 1
ATOM 606 O O . LYS A 1 73 ? -7.391 6.677 -9.816 1.00 93.56 73 LYS A O 1
ATOM 611 N N . ILE A 1 74 ? -6.989 4.647 -8.927 1.00 94.25 74 ILE A N 1
ATOM 612 C CA . ILE A 1 74 ? -8.292 4.481 -8.265 1.00 94.25 74 ILE A CA 1
ATOM 613 C C . ILE A 1 74 ? -8.415 5.388 -7.032 1.00 94.25 74 ILE A C 1
ATOM 615 O O . ILE A 1 74 ? -9.437 6.043 -6.840 1.00 94.25 74 ILE A O 1
ATOM 619 N N . LYS A 1 75 ? -7.391 5.435 -6.168 1.00 94.12 75 LYS A N 1
ATOM 620 C CA . LYS A 1 75 ? -7.448 6.191 -4.901 1.00 94.12 75 LYS A CA 1
ATOM 621 C C . LYS A 1 75 ? -6.958 7.629 -5.004 1.00 94.12 75 LYS A C 1
ATOM 623 O O . LYS A 1 75 ? -7.346 8.462 -4.190 1.00 94.12 75 LYS A O 1
ATOM 628 N N . GLY A 1 76 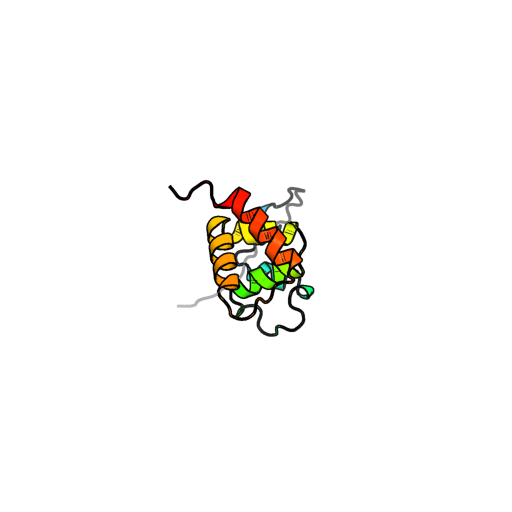? -6.086 7.918 -5.957 1.00 93.25 76 GLY A N 1
ATOM 629 C CA . GLY A 1 76 ? -5.286 9.133 -5.996 1.00 93.25 76 GLY A CA 1
ATOM 630 C C . GLY A 1 76 ? -4.007 9.016 -5.161 1.00 93.25 76 GLY A C 1
ATOM 631 O O . GLY A 1 76 ? -3.929 8.293 -4.162 1.00 93.25 76 GLY A O 1
ATOM 632 N N . LEU A 1 77 ? -2.983 9.774 -5.560 1.00 93.69 77 LEU A N 1
ATOM 633 C CA . LEU A 1 77 ? -1.656 9.737 -4.940 1.00 93.69 77 LEU A CA 1
ATOM 634 C C . LEU A 1 77 ? -1.676 10.169 -3.463 1.00 93.69 77 LEU A C 1
ATOM 636 O O . LEU A 1 77 ? -1.067 9.515 -2.617 1.00 93.69 77 LEU A O 1
ATOM 640 N N . ASN A 1 78 ? -2.414 11.236 -3.140 1.00 92.56 78 ASN A N 1
ATOM 641 C CA . ASN A 1 78 ? -2.490 11.777 -1.779 1.00 92.56 78 ASN A CA 1
ATOM 642 C C . ASN A 1 78 ? -3.211 10.833 -0.812 1.00 92.56 78 ASN A C 1
ATOM 644 O O . ASN A 1 78 ? -2.758 10.649 0.318 1.00 92.56 78 ASN A O 1
ATOM 648 N N . GLU A 1 79 ? -4.309 10.210 -1.242 1.00 94.88 79 GLU A N 1
ATOM 649 C CA . GLU A 1 79 ? -5.017 9.236 -0.406 1.00 94.88 79 GLU A CA 1
ATOM 650 C C . GLU A 1 79 ? -4.210 7.948 -0.246 1.00 94.88 79 GLU A C 1
ATOM 652 O O . GLU A 1 79 ? -4.125 7.419 0.862 1.00 94.88 79 GLU A O 1
ATOM 657 N N . SER A 1 80 ? -3.520 7.502 -1.300 1.00 96.06 80 SER A N 1
ATOM 658 C CA . SER A 1 80 ? -2.581 6.375 -1.213 1.00 96.06 80 SER A CA 1
ATOM 659 C C . SER A 1 80 ? -1.476 6.647 -0.185 1.00 96.06 80 SER A C 1
ATOM 661 O O . SER A 1 80 ? -1.188 5.798 0.659 1.00 96.06 80 SER A O 1
ATOM 663 N N . TRP A 1 81 ? -0.920 7.865 -0.168 1.00 95.44 81 TRP A N 1
ATOM 664 C CA . TRP A 1 81 ? 0.056 8.278 0.844 1.00 95.44 81 TRP A CA 1
ATOM 665 C C . TRP A 1 81 ? -0.528 8.302 2.262 1.00 95.44 81 TRP A C 1
ATOM 667 O O . TRP A 1 81 ? 0.118 7.841 3.207 1.00 95.44 81 TRP A O 1
ATOM 677 N N . LYS A 1 82 ? -1.751 8.818 2.444 1.00 94.62 82 LYS A N 1
ATOM 678 C CA . LYS A 1 82 ? -2.428 8.828 3.753 1.00 94.62 82 LYS A CA 1
ATOM 679 C C . LYS A 1 82 ? -2.672 7.410 4.268 1.00 94.62 82 LYS A C 1
ATOM 681 O O . LYS A 1 82 ? -2.389 7.143 5.438 1.00 94.62 82 LYS A O 1
ATOM 686 N N . LEU A 1 83 ? -3.150 6.505 3.412 1.00 95.12 83 LEU A N 1
ATOM 687 C CA . LEU A 1 83 ? -3.333 5.090 3.742 1.00 95.12 83 LEU A CA 1
ATOM 688 C C . LEU A 1 83 ? -2.001 4.450 4.140 1.00 95.12 83 LEU A C 1
ATOM 690 O O . LEU A 1 83 ? -1.918 3.858 5.217 1.00 95.12 83 LEU A O 1
ATOM 694 N N . PHE A 1 84 ? -0.945 4.667 3.352 1.00 95.06 84 PHE A N 1
ATOM 695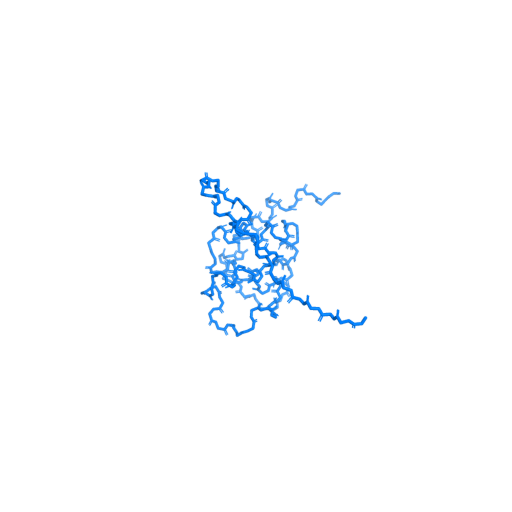 C CA . PHE A 1 84 ? 0.399 4.182 3.660 1.00 95.06 84 PHE A CA 1
ATOM 696 C C . PHE A 1 84 ? 0.913 4.710 5.015 1.00 95.06 84 PHE A C 1
ATOM 698 O O . PHE A 1 84 ? 1.302 3.941 5.893 1.00 95.06 84 PHE A O 1
ATOM 705 N N . LYS A 1 85 ? 0.810 6.012 5.299 1.00 93.31 85 LYS A N 1
ATOM 706 C CA . LYS A 1 85 ? 1.194 6.529 6.627 1.00 93.31 85 LYS A CA 1
ATOM 707 C C . LYS A 1 85 ? 0.348 5.944 7.760 1.00 93.31 85 LYS A C 1
ATOM 709 O O . LYS A 1 85 ? 0.849 5.740 8.862 1.00 93.31 85 LYS A O 1
ATOM 714 N N . ASN A 1 86 ? -0.930 5.656 7.516 1.00 91.50 86 ASN A N 1
ATOM 715 C CA . ASN A 1 86 ? -1.793 5.012 8.505 1.00 91.50 86 ASN A CA 1
ATOM 716 C C . ASN A 1 86 ? -1.441 3.535 8.735 1.00 91.50 86 ASN A C 1
ATOM 718 O O . ASN A 1 86 ? -1.716 3.015 9.816 1.00 91.50 86 ASN A O 1
ATOM 722 N N . THR A 1 87 ? -0.835 2.849 7.762 1.00 90.50 87 THR A N 1
ATOM 723 C CA . THR A 1 87 ? -0.276 1.499 7.958 1.00 90.50 87 THR A CA 1
ATOM 724 C C . THR A 1 87 ? 0.954 1.514 8.872 1.00 90.50 87 THR A C 1
ATOM 726 O O . THR A 1 87 ? 1.060 0.654 9.742 1.00 90.50 87 THR A O 1
ATOM 729 N N . GLN A 1 88 ? 1.792 2.553 8.800 1.00 86.81 88 GLN A N 1
ATOM 730 C CA . GLN A 1 88 ? 3.013 2.683 9.615 1.00 86.81 88 GLN A CA 1
ATOM 731 C C . GLN A 1 88 ? 2.763 3.017 11.096 1.00 86.81 88 GLN A C 1
ATOM 733 O O . GLN A 1 88 ? 3.634 2.818 11.935 1.00 86.81 88 GLN A O 1
ATOM 738 N N . LYS A 1 89 ? 1.570 3.512 11.450 1.00 86.94 89 LYS A N 1
ATOM 739 C CA . LYS A 1 89 ? 1.196 3.792 12.852 1.00 86.94 89 LYS A CA 1
ATOM 740 C C . LYS A 1 89 ? 0.921 2.526 13.669 1.00 86.94 89 LYS A C 1
ATOM 742 O O . LYS A 1 89 ? 0.801 2.597 14.890 1.00 86.94 89 LYS A O 1
ATOM 747 N N . ASN A 1 90 ? 0.756 1.382 13.010 1.00 81.75 90 ASN A N 1
ATOM 748 C CA . ASN A 1 90 ? 0.484 0.121 13.683 1.00 81.75 90 ASN A CA 1
ATOM 749 C C . ASN A 1 90 ? 1.741 -0.378 14.417 1.00 81.75 90 ASN A C 1
ATOM 751 O O . ASN A 1 90 ? 2.849 -0.277 13.902 1.00 81.75 90 ASN A O 1
ATOM 755 N N . LYS A 1 91 ? 1.569 -1.014 15.587 1.00 78.00 91 LYS A N 1
ATOM 756 C CA . LYS A 1 91 ? 2.679 -1.620 16.358 1.00 78.00 91 LYS A CA 1
ATOM 757 C C . LYS A 1 91 ? 3.466 -2.669 15.554 1.00 78.00 91 LYS A C 1
ATOM 759 O O . LYS A 1 91 ? 4.629 -2.927 15.850 1.00 78.00 91 LYS A O 1
ATOM 764 N N . ARG A 1 92 ? 2.818 -3.306 14.574 1.00 78.06 92 ARG A N 1
ATOM 765 C CA . ARG A 1 92 ? 3.428 -4.225 13.611 1.00 78.06 92 ARG A CA 1
ATOM 766 C C . ARG A 1 92 ? 3.009 -3.806 12.205 1.00 78.06 92 ARG A C 1
ATOM 768 O O . ARG A 1 92 ? 1.822 -3.596 11.961 1.00 78.06 92 ARG A O 1
ATOM 775 N N . SER A 1 93 ? 3.997 -3.675 11.327 1.00 78.56 93 SER A N 1
ATOM 776 C CA . SER A 1 93 ? 3.822 -3.398 9.902 1.00 78.56 93 SER A CA 1
ATOM 777 C C . SER A 1 93 ? 3.591 -4.717 9.163 1.00 78.56 93 SER A C 1
ATOM 779 O O . SER A 1 93 ? 4.281 -5.699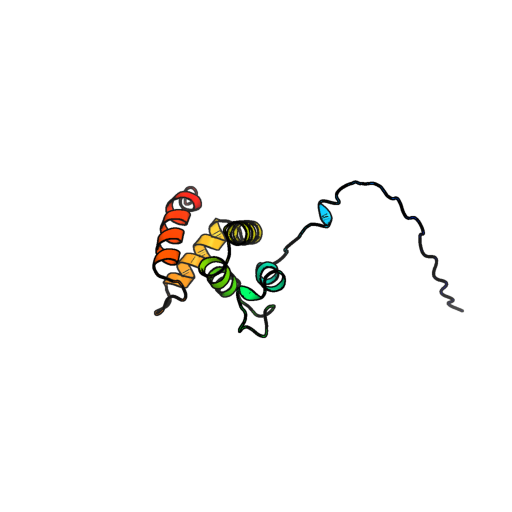 9.438 1.00 78.56 93 SER A O 1
ATOM 781 N N . ASN A 1 94 ? 2.628 -4.746 8.239 1.00 87.25 94 ASN A N 1
ATOM 782 C CA . ASN A 1 94 ? 2.421 -5.885 7.338 1.00 87.25 94 ASN A CA 1
ATOM 783 C C . ASN A 1 94 ? 3.358 -5.828 6.119 1.00 87.25 94 ASN A C 1
ATOM 785 O O . ASN A 1 94 ? 3.319 -6.721 5.274 1.00 87.25 94 ASN A O 1
ATOM 789 N N . TYR A 1 95 ? 4.197 -4.795 5.996 1.00 92.31 95 TYR A N 1
ATOM 790 C CA . TYR A 1 95 ? 5.161 -4.692 4.907 1.00 92.31 95 TYR A CA 1
ATOM 791 C C . TYR A 1 95 ? 6.461 -5.417 5.215 1.00 92.31 95 TYR A C 1
ATOM 793 O O . TYR A 1 95 ? 6.944 -5.454 6.349 1.00 92.31 95 TYR A O 1
ATOM 801 N N . LYS A 1 96 ? 7.106 -5.898 4.154 1.00 91.62 96 LYS A N 1
ATOM 802 C CA . LYS A 1 96 ? 8.535 -6.217 4.215 1.00 91.62 96 LYS A CA 1
ATOM 803 C C . LYS A 1 96 ? 9.339 -4.915 4.391 1.00 91.62 96 LYS A C 1
ATOM 805 O O . LYS A 1 96 ? 8.998 -3.924 3.741 1.00 91.62 96 LYS A O 1
ATOM 810 N N . PRO A 1 97 ? 10.452 -4.905 5.151 1.00 92.88 97 PRO A N 1
ATOM 811 C CA . PRO A 1 97 ? 11.236 -3.686 5.395 1.00 92.88 97 PRO A CA 1
ATOM 812 C C . PRO A 1 97 ? 11.658 -2.940 4.120 1.00 92.88 97 PRO A C 1
ATOM 814 O O . PRO A 1 97 ? 11.583 -1.717 4.054 1.00 92.88 97 PRO A O 1
ATOM 817 N N . GLN A 1 98 ? 12.043 -3.675 3.073 1.00 95.12 98 GLN A N 1
ATOM 818 C CA . GLN A 1 98 ? 12.408 -3.103 1.771 1.00 95.12 98 GLN A CA 1
ATOM 819 C C . GLN A 1 98 ? 11.241 -2.417 1.044 1.00 95.12 98 GLN A C 1
ATOM 821 O O . GLN A 1 98 ? 11.442 -1.384 0.412 1.00 95.12 98 GLN A O 1
ATOM 826 N N . ILE A 1 99 ? 10.026 -2.960 1.164 1.00 96.06 99 ILE A N 1
ATOM 827 C CA . ILE A 1 99 ? 8.811 -2.400 0.561 1.00 96.06 99 ILE A CA 1
ATOM 828 C C . ILE A 1 99 ? 8.445 -1.111 1.290 1.00 96.06 99 ILE A C 1
ATOM 830 O O . ILE A 1 99 ? 8.234 -0.075 0.664 1.00 96.06 99 ILE A O 1
ATOM 834 N N . GLU A 1 100 ? 8.467 -1.146 2.622 1.00 94.81 100 GLU A N 1
ATOM 835 C CA . GLU A 1 100 ? 8.224 0.036 3.442 1.00 94.81 100 GLU A CA 1
ATOM 836 C C . GLU A 1 100 ? 9.234 1.155 3.153 1.00 94.81 100 GLU A C 1
ATOM 838 O O . GLU A 1 100 ? 8.850 2.318 2.996 1.00 94.81 100 GLU A O 1
ATOM 843 N N . HIS A 1 101 ? 10.518 0.812 3.023 1.00 95.75 101 HIS A N 1
ATOM 844 C CA . HIS A 1 101 ? 11.562 1.771 2.680 1.00 95.75 101 HIS A CA 1
ATOM 845 C C . HIS A 1 101 ? 11.351 2.379 1.287 1.00 95.75 101 HIS A C 1
ATOM 847 O O . HIS A 1 101 ? 11.345 3.604 1.147 1.00 95.75 101 HIS A O 1
ATOM 853 N N . PHE A 1 102 ? 11.122 1.539 0.273 1.00 97.25 102 PHE A N 1
ATOM 854 C CA . PHE A 1 102 ? 10.894 1.983 -1.100 1.00 97.25 102 PHE A CA 1
ATOM 855 C C . PHE A 1 102 ? 9.707 2.949 -1.191 1.00 97.25 102 PHE A C 1
ATOM 857 O O . PHE A 1 102 ? 9.854 4.065 -1.692 1.00 97.25 102 PHE A O 1
ATOM 864 N N . PHE A 1 103 ? 8.547 2.570 -0.645 1.00 96.56 103 PHE A N 1
ATOM 865 C CA . PHE A 1 103 ? 7.352 3.407 -0.733 1.00 96.56 103 PHE A CA 1
ATOM 866 C C . PHE A 1 103 ? 7.438 4.672 0.128 1.00 96.56 103 PHE A C 1
ATOM 868 O O . PHE A 1 103 ? 6.895 5.709 -0.257 1.00 96.56 103 PHE A O 1
ATOM 875 N N . SER A 1 104 ? 8.198 4.648 1.228 1.00 95.00 104 SER A N 1
ATOM 876 C CA . SER A 1 104 ? 8.514 5.866 1.985 1.00 95.00 104 SER A CA 1
ATOM 877 C C . SER A 1 104 ? 9.281 6.886 1.134 1.00 95.00 104 SER A C 1
ATOM 879 O O . SER A 1 104 ? 8.952 8.073 1.160 1.00 95.00 104 SER A O 1
ATOM 881 N N . LEU A 1 105 ? 10.271 6.439 0.349 1.00 96.00 105 LEU A N 1
ATOM 882 C CA . LEU A 1 105 ? 11.016 7.304 -0.575 1.00 96.00 105 LEU A CA 1
ATOM 883 C C . LEU A 1 105 ? 10.140 7.778 -1.739 1.00 96.00 105 LEU A C 1
ATOM 885 O O . LEU A 1 105 ? 10.111 8.972 -2.034 1.00 96.00 105 LEU A O 1
ATOM 889 N N . PHE A 1 106 ? 9.385 6.863 -2.348 1.00 95.75 106 PHE A N 1
ATOM 890 C CA . PHE A 1 106 ? 8.464 7.168 -3.441 1.00 95.75 106 PHE A CA 1
ATOM 891 C C . PHE A 1 106 ? 7.484 8.286 -3.057 1.00 95.75 106 PHE A C 1
ATOM 893 O O . PHE A 1 106 ? 7.420 9.325 -3.716 1.00 95.75 106 PHE A O 1
ATOM 900 N N . PHE A 1 107 ? 6.761 8.137 -1.944 1.00 94.44 107 PHE A N 1
ATOM 901 C CA . PHE A 1 107 ? 5.791 9.150 -1.530 1.00 94.44 107 PHE A CA 1
ATOM 902 C C . PHE A 1 107 ? 6.440 10.449 -1.049 1.00 94.44 107 PHE A C 1
ATOM 904 O O . PHE A 1 107 ? 5.842 11.514 -1.200 1.00 94.44 107 PHE A O 1
ATOM 911 N N . LYS A 1 108 ? 7.663 10.402 -0.507 1.00 92.56 108 LYS A N 1
ATOM 912 C CA . LYS A 1 108 ? 8.413 11.620 -0.179 1.00 92.56 108 LYS A CA 1
ATOM 913 C C . LYS A 1 108 ? 8.666 12.471 -1.426 1.00 92.56 108 LYS A C 1
ATOM 915 O O . LYS A 1 108 ? 8.532 13.685 -1.354 1.00 92.56 108 LYS A O 1
ATOM 920 N N . ILE A 1 109 ? 8.997 11.840 -2.551 1.00 92.25 109 ILE A N 1
ATOM 921 C CA . ILE A 1 109 ? 9.283 12.531 -3.815 1.00 92.25 109 ILE A CA 1
ATOM 922 C C . ILE A 1 109 ? 7.992 13.004 -4.492 1.00 92.25 109 ILE A C 1
ATOM 924 O O . ILE A 1 109 ? 7.934 14.126 -4.986 1.00 92.25 109 ILE A O 1
ATOM 928 N N . HIS A 1 110 ? 6.956 12.162 -4.516 1.00 90.19 110 HIS A N 1
ATOM 929 C CA . HIS A 1 110 ? 5.790 12.398 -5.369 1.00 90.19 110 HIS A CA 1
ATOM 930 C C . HIS A 1 110 ? 4.577 13.009 -4.649 1.00 90.19 110 HIS A C 1
ATOM 932 O O . HIS A 1 110 ? 3.811 13.725 -5.285 1.00 90.19 110 HIS A O 1
ATOM 938 N N . ALA A 1 111 ? 4.378 12.765 -3.347 1.00 80.69 111 ALA A N 1
ATOM 939 C CA . ALA A 1 111 ? 3.181 13.224 -2.623 1.00 80.69 111 ALA A CA 1
ATOM 940 C C . ALA A 1 111 ? 3.401 14.477 -1.755 1.00 80.69 111 ALA A C 1
ATOM 942 O O . ALA A 1 111 ? 2.435 15.152 -1.404 1.00 80.69 111 ALA A O 1
ATOM 943 N N . GLN A 1 112 ? 4.644 14.825 -1.399 1.00 65.62 112 GLN A N 1
ATOM 944 C CA . GLN A 1 112 ? 4.912 15.987 -0.532 1.00 65.62 112 GLN A CA 1
ATOM 945 C C . GLN A 1 112 ? 4.843 17.345 -1.252 1.00 65.62 112 GLN A C 1
ATOM 947 O O . GLN A 1 112 ? 4.830 18.379 -0.588 1.00 65.62 112 GLN A O 1
ATOM 952 N N . THR A 1 113 ? 4.730 17.376 -2.581 1.00 56.09 113 THR A N 1
ATOM 953 C CA . THR A 1 113 ? 4.841 18.611 -3.379 1.00 56.09 113 THR A CA 1
ATOM 954 C C . THR A 1 113 ? 3.615 19.541 -3.300 1.00 56.09 113 THR A C 1
ATOM 956 O O . THR A 1 113 ? 3.692 20.675 -3.761 1.00 56.09 113 THR A O 1
ATOM 959 N N . HIS A 1 114 ? 2.499 19.127 -2.679 1.00 50.28 114 HIS A N 1
ATOM 960 C CA . HIS A 1 114 ? 1.245 19.909 -2.657 1.00 50.28 114 HIS A CA 1
ATOM 961 C C . HIS A 1 114 ? 0.616 20.126 -1.270 1.00 50.28 114 HIS A C 1
ATOM 963 O O . HIS A 1 114 ? -0.552 20.489 -1.176 1.00 50.28 114 HIS A O 1
ATOM 969 N N . SER A 1 115 ? 1.368 19.945 -0.181 1.00 41.78 115 SER A N 1
ATOM 970 C CA . SER A 1 115 ? 0.929 20.396 1.149 1.00 41.78 115 SER A CA 1
ATOM 971 C C . SER A 1 115 ? 1.356 21.851 1.368 1.00 41.78 115 SER A C 1
ATOM 973 O O . SER A 1 115 ? 2.331 22.101 2.079 1.00 41.78 115 SER A O 1
ATOM 975 N N . LYS A 1 116 ? 0.662 22.804 0.741 1.00 35.72 116 LYS A N 1
ATOM 976 C CA . LYS A 1 116 ? 0.786 24.233 1.047 1.00 35.72 116 LYS A CA 1
ATOM 977 C C . LYS A 1 116 ? -0.583 24.890 1.076 1.00 35.72 116 LYS A C 1
ATOM 979 O O . LYS A 1 116 ? -1.388 24.557 0.181 1.00 35.72 116 LYS A O 1
#

pLDDT: mean 80.02, std 22.44, range [33.0, 97.62]

Sequence (116 aa):
MEIGSTHFAPNSLRLTNTINFDRIYYMNSPQDIIKNKPYLAWYIKDIDGMSDKSVLEHVFNYGDWDDVKDFIKIKGLNESWKLFKNTQKNKRSNYKPQIEHFFSLFFKIHAQTHSK

Radius of gyration: 20.7 Å; chains: 1; bounding box: 70×41×53 Å

Secondary structure (DSSP, 8-state):
--------------------GGGS----STHHHHHH-GGGGTT-S-STT--HHHHHHHHHHH--HHHHHHHHHHH-HHHHHHHHHHHHTSSS-SS-HHHHHHHHHHHHHHTGGG--

Foldseek 3Di:
DDDDDDDDDDDDDDPDPDPPPVVPDPPLDLLVLCVVVVVLPVPDDCSVPDDLLRSLLSCLAPNDVVNVVVSCVNQPLQRSVVSLVVQVVDPDHSHDPVSNVVVVVVCVVPVPPPPD